Protein AF-A0A7V7HBA6-F1 (afdb_monomer_lite)

Sequence (81 aa):
MNRKIAIISDVHGNSHALKSVLKDIARRKAEMIINLGDSVYGPLEIIEQISVPYNWEEAAELAVQQERYDWAQALKTGKIE

Secondary structure (DSSP, 8-state):
----EEEE----S-HHHHHHHHHHHHHTT-SEEEE-S----SS---PPP------HHHHHHHHHHTT-HHHHHHHHHS---

Foldseek 3Di:
DDAAEAEAEDPPPPPVVVVVVVVVCVVVPHPYYAYPYDDPDDPDDDDDHDDDDDDLVVVLVVCVVVVNPQSSCCSVPVDGD

Structure (mmCIF, N/CA/C/O backbone):
data_AF-A0A7V7HBA6-F1
#
_entry.id   AF-A0A7V7HBA6-F1
#
loop_
_atom_site.group_PDB
_atom_site.id
_atom_site.type_symbol
_atom_site.label_atom_id
_atom_site.label_alt_id
_atom_site.label_comp_id
_atom_site.label_asym_id
_atom_site.label_entity_id
_atom_site.label_seq_id
_atom_site.pdbx_PDB_ins_code
_atom_site.Cartn_x
_atom_site.Cartn_y
_atom_site.Cartn_z
_atom_site.occupancy
_atom_site.B_iso_or_equiv
_atom_site.auth_seq_id
_atom_site.auth_comp_id
_atom_site.auth_asym_id
_atom_site.auth_atom_id
_atom_site.pdbx_PDB_model_num
ATOM 1 N N . MET A 1 1 ? 1.479 1.494 24.815 1.00 52.62 1 MET A N 1
ATOM 2 C CA . MET A 1 1 ? 0.146 1.037 24.362 1.00 52.62 1 MET A CA 1
ATOM 3 C C . MET A 1 1 ? 0.338 0.247 23.078 1.00 52.62 1 MET A C 1
ATOM 5 O O . MET A 1 1 ? 0.995 0.765 22.186 1.00 52.62 1 MET A O 1
ATOM 9 N N . ASN A 1 2 ? -0.155 -0.992 22.999 1.00 75.31 2 ASN A N 1
ATOM 10 C CA . ASN A 1 2 ? -0.097 -1.781 21.763 1.00 75.31 2 ASN A CA 1
ATOM 11 C C . ASN A 1 2 ? -1.213 -1.306 20.833 1.00 75.31 2 ASN A C 1
ATOM 13 O O . ASN A 1 2 ? -2.363 -1.679 21.037 1.00 75.31 2 ASN A O 1
ATOM 17 N N . ARG A 1 3 ? -0.870 -0.468 19.853 1.00 86.62 3 ARG A N 1
ATOM 18 C CA . ARG A 1 3 ? -1.816 0.001 18.838 1.00 86.62 3 ARG A CA 1
ATOM 19 C C . ARG A 1 3 ? -1.921 -1.041 17.733 1.00 86.62 3 ARG A C 1
ATOM 21 O O . ARG A 1 3 ? -0.896 -1.439 17.180 1.00 86.62 3 ARG A O 1
ATOM 28 N N . LYS A 1 4 ? -3.130 -1.492 17.399 1.00 93.25 4 LYS A N 1
ATOM 29 C CA . LYS A 1 4 ? -3.318 -2.450 16.298 1.00 93.25 4 LYS A CA 1
ATOM 30 C C . LYS A 1 4 ? -3.589 -1.712 14.990 1.00 93.25 4 LYS A C 1
ATOM 32 O O . LYS A 1 4 ? -4.608 -1.043 14.868 1.00 93.25 4 LYS A O 1
ATOM 37 N N . ILE A 1 5 ? -2.696 -1.847 14.014 1.00 94.06 5 ILE A N 1
ATOM 38 C CA . ILE A 1 5 ? -2.783 -1.164 12.714 1.00 94.06 5 ILE A CA 1
ATOM 39 C C . ILE A 1 5 ? -3.064 -2.201 11.622 1.00 94.06 5 ILE A C 1
ATOM 41 O O . ILE A 1 5 ? -2.472 -3.281 11.627 1.00 94.06 5 ILE A O 1
ATOM 45 N N . ALA A 1 6 ? -3.974 -1.888 10.701 1.00 91.62 6 ALA A N 1
ATOM 46 C CA . ALA A 1 6 ? -4.191 -2.640 9.471 1.00 91.62 6 ALA A CA 1
ATOM 47 C C . ALA A 1 6 ? -3.553 -1.897 8.294 1.00 91.62 6 ALA A C 1
ATOM 49 O O . ALA A 1 6 ? -3.746 -0.693 8.149 1.00 91.62 6 ALA A O 1
ATOM 50 N N . ILE A 1 7 ? -2.813 -2.619 7.457 1.00 90.94 7 ILE A N 1
ATOM 51 C CA . ILE A 1 7 ? -2.187 -2.082 6.247 1.00 90.94 7 ILE A CA 1
ATOM 52 C C . ILE A 1 7 ? -2.864 -2.744 5.045 1.00 90.94 7 ILE A C 1
ATOM 54 O O . ILE A 1 7 ? -2.982 -3.970 5.011 1.00 90.94 7 ILE A O 1
ATOM 58 N N . ILE A 1 8 ? -3.334 -1.937 4.097 1.00 88.00 8 ILE A N 1
ATOM 59 C CA . ILE A 1 8 ? -3.888 -2.372 2.807 1.00 88.00 8 ILE A CA 1
ATOM 60 C C . ILE A 1 8 ? -3.129 -1.679 1.664 1.00 88.00 8 ILE A C 1
ATOM 62 O O . ILE A 1 8 ? -2.476 -0.663 1.889 1.00 88.00 8 ILE A O 1
ATOM 66 N N . SER A 1 9 ? -3.196 -2.233 0.455 1.00 86.25 9 SER A N 1
ATOM 67 C CA . SER A 1 9 ? -2.622 -1.651 -0.766 1.00 86.25 9 SER A CA 1
ATOM 68 C C . SER A 1 9 ? -3.477 -2.042 -1.973 1.00 86.25 9 SER A C 1
ATOM 70 O O . SER A 1 9 ? -4.253 -2.998 -1.885 1.00 86.25 9 SER A O 1
ATOM 72 N N . ASP A 1 10 ? -3.313 -1.310 -3.071 1.00 79.75 10 ASP A N 1
ATOM 73 C CA . ASP A 1 10 ? -3.743 -1.652 -4.431 1.00 79.75 10 ASP A CA 1
ATOM 74 C C . ASP A 1 10 ? -5.240 -1.981 -4.549 1.00 79.75 10 ASP A C 1
ATOM 76 O O . ASP A 1 10 ? -5.675 -3.063 -4.961 1.00 79.75 10 ASP A O 1
ATOM 80 N N . VAL A 1 11 ? -6.077 -1.018 -4.152 1.00 75.44 11 VAL A N 1
ATOM 81 C CA . VAL A 1 11 ? -7.538 -1.162 -4.201 1.00 75.44 11 VAL A CA 1
ATOM 82 C C . VAL A 1 11 ? -8.046 -0.783 -5.596 1.00 75.44 11 VAL A C 1
ATOM 84 O O . VAL A 1 11 ? -8.559 0.310 -5.824 1.00 75.44 11 VAL A O 1
ATOM 87 N N . HIS A 1 12 ? -7.950 -1.714 -6.545 1.00 76.19 12 HIS A N 1
ATOM 88 C CA . HIS A 1 12 ? -8.326 -1.514 -7.954 1.00 76.19 12 HIS A CA 1
ATOM 89 C C . HIS A 1 12 ? -9.851 -1.566 -8.217 1.00 76.19 12 HIS A C 1
ATOM 91 O O . HIS A 1 12 ? -10.347 -2.401 -8.973 1.00 76.19 12 HIS A O 1
ATOM 97 N N . GLY A 1 13 ? -10.636 -0.708 -7.556 1.00 70.19 13 GLY A N 1
ATOM 98 C CA . GLY A 1 13 ? -12.060 -0.484 -7.871 1.00 70.19 13 GLY A CA 1
ATOM 99 C C . GLY A 1 13 ? -13.046 -1.603 -7.487 1.00 70.19 13 GLY A C 1
ATOM 100 O O . GLY A 1 13 ? -14.252 -1.463 -7.695 1.00 70.19 13 GLY A O 1
ATOM 101 N N . ASN A 1 14 ? -12.588 -2.704 -6.883 1.00 81.94 14 ASN A N 1
ATOM 102 C CA . ASN A 1 14 ? -13.460 -3.791 -6.430 1.00 81.94 14 ASN A CA 1
ATOM 103 C C . ASN A 1 14 ? -14.076 -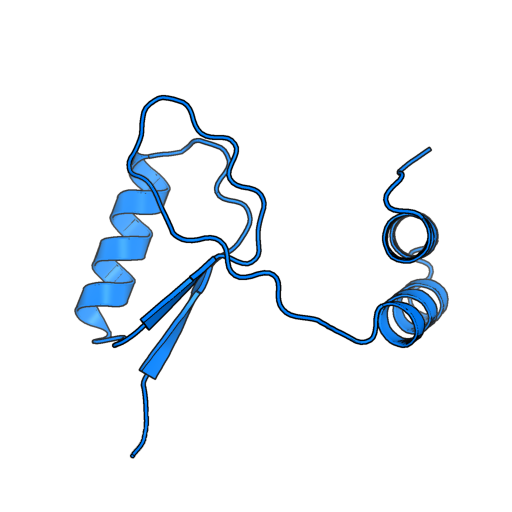3.495 -5.047 1.00 81.94 14 ASN A C 1
ATOM 105 O O . ASN A 1 14 ? -13.537 -3.860 -3.998 1.00 81.94 14 ASN A O 1
ATOM 109 N N . SER A 1 15 ? -15.248 -2.857 -5.045 1.00 80.44 15 SER A N 1
ATOM 110 C CA . SER A 1 15 ? -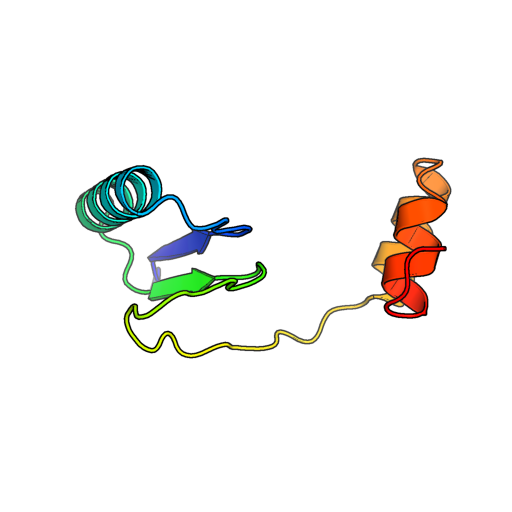15.959 -2.447 -3.824 1.00 80.44 15 SER A CA 1
ATOM 111 C C . SER A 1 15 ? -16.404 -3.619 -2.933 1.00 80.44 15 SER A C 1
ATOM 113 O O . SER A 1 15 ? -16.417 -3.496 -1.705 1.00 80.44 15 SER A O 1
ATOM 115 N N . HIS A 1 16 ? -16.724 -4.782 -3.511 1.00 82.25 16 HIS A N 1
ATOM 116 C CA . HIS A 1 16 ? -17.107 -5.979 -2.753 1.00 82.25 16 HIS A CA 1
ATOM 117 C C . HIS A 1 16 ? -15.924 -6.587 -1.993 1.00 82.25 16 HIS A C 1
ATOM 119 O O . HIS A 1 16 ? -16.072 -6.979 -0.827 1.00 82.25 16 HIS A O 1
ATOM 125 N N . ALA A 1 17 ? -14.751 -6.635 -2.630 1.00 85.00 17 ALA A N 1
ATOM 126 C CA . ALA A 1 17 ? -13.517 -7.074 -1.991 1.00 85.00 17 ALA A CA 1
ATOM 127 C C . ALA A 1 17 ? -13.137 -6.122 -0.853 1.00 85.00 17 ALA A C 1
ATOM 129 O O . ALA A 1 17 ? -12.965 -6.573 0.282 1.00 85.00 17 ALA A O 1
ATOM 130 N N . LEU A 1 18 ? -13.136 -4.808 -1.115 1.00 86.38 18 LEU A N 1
ATOM 131 C CA . LEU A 1 18 ? -12.835 -3.799 -0.099 1.00 86.38 18 LEU A CA 1
ATOM 132 C C . LEU A 1 18 ? -13.772 -3.923 1.111 1.00 86.38 18 LEU A C 1
ATOM 134 O O . LEU A 1 18 ? -13.312 -3.993 2.248 1.00 86.38 18 LEU A O 1
ATOM 138 N N . LYS A 1 19 ? -15.085 -4.053 0.888 1.00 87.69 19 LYS A N 1
ATOM 139 C CA . LYS A 1 19 ? -16.066 -4.232 1.973 1.00 87.69 19 LYS A CA 1
ATOM 140 C C . LYS A 1 19 ? -15.788 -5.475 2.822 1.00 87.69 19 LYS A C 1
ATOM 142 O O . LYS A 1 19 ? -16.020 -5.461 4.031 1.00 87.69 19 LYS A O 1
ATOM 147 N N . SER A 1 20 ? -15.316 -6.554 2.206 1.00 93.00 20 SER A N 1
ATOM 148 C CA . SER A 1 20 ? -14.987 -7.798 2.909 1.00 93.00 20 SER A CA 1
ATOM 149 C C . SER A 1 20 ? -13.716 -7.650 3.748 1.00 93.00 20 SER A C 1
ATOM 151 O O . SER A 1 20 ? -13.705 -8.059 4.909 1.00 93.00 20 SER A O 1
ATOM 153 N N . VAL A 1 21 ? -12.690 -6.988 3.206 1.00 91.75 21 VAL A N 1
ATOM 154 C CA . VAL A 1 21 ? -11.450 -6.656 3.925 1.00 91.75 21 VAL A CA 1
ATOM 155 C C . VAL A 1 21 ? -11.741 -5.743 5.117 1.00 91.75 21 VAL A C 1
ATOM 157 O O . VAL A 1 21 ? -11.335 -6.051 6.235 1.00 91.75 21 VAL A O 1
ATOM 160 N N . LEU A 1 22 ? -12.524 -4.677 4.926 1.00 91.19 22 LEU A N 1
ATOM 161 C CA . LEU A 1 22 ? -12.901 -3.751 6.001 1.00 91.19 22 LEU A CA 1
ATOM 162 C C . LEU A 1 22 ? -13.678 -4.448 7.129 1.00 91.19 22 LEU A C 1
ATOM 164 O O . LEU A 1 22 ? -13.430 -4.183 8.306 1.00 91.19 22 LEU A O 1
ATOM 168 N N . LYS A 1 23 ? -14.571 -5.394 6.802 1.00 94.50 23 LYS A N 1
ATOM 169 C CA . LYS A 1 23 ? -15.250 -6.226 7.812 1.00 94.50 23 LYS A CA 1
ATOM 170 C C . LYS A 1 23 ? -14.271 -7.083 8.611 1.00 94.50 23 LYS A C 1
ATOM 172 O O . LYS A 1 23 ? -14.434 -7.217 9.825 1.00 94.50 23 LYS A O 1
ATOM 177 N N . ASP A 1 24 ? -13.269 -7.669 7.959 1.00 96.75 24 ASP A N 1
ATOM 178 C CA . ASP A 1 24 ? -12.258 -8.467 8.654 1.00 96.75 24 ASP A CA 1
ATOM 179 C C . ASP A 1 24 ? -11.362 -7.601 9.550 1.00 96.75 24 ASP A C 1
ATOM 181 O O . ASP A 1 24 ? -11.104 -7.961 10.700 1.00 96.75 24 ASP A O 1
ATOM 185 N N . ILE A 1 25 ? -10.961 -6.420 9.075 1.00 95.00 25 ILE A N 1
ATOM 186 C CA . ILE A 1 25 ? -10.212 -5.434 9.863 1.00 95.00 25 ILE A CA 1
ATOM 187 C C . ILE A 1 25 ? -10.998 -5.039 11.121 1.00 95.00 25 ILE A C 1
ATOM 189 O O . ILE A 1 25 ? -10.454 -5.085 12.229 1.00 95.00 25 ILE A O 1
ATOM 193 N N . ALA A 1 26 ? -12.292 -4.735 10.972 1.00 92.69 26 ALA A N 1
ATOM 194 C CA . ALA A 1 26 ? -13.174 -4.412 12.090 1.00 92.69 26 ALA A CA 1
ATOM 195 C C . ALA A 1 26 ? -13.279 -5.577 13.090 1.00 92.69 26 ALA A C 1
ATOM 197 O O . ALA A 1 26 ? -13.115 -5.382 14.296 1.00 92.69 26 ALA A O 1
ATOM 198 N N . ARG A 1 27 ? -13.455 -6.814 12.603 1.00 97.25 27 ARG A N 1
ATOM 199 C CA . ARG A 1 27 ? -13.476 -8.028 13.441 1.00 97.25 27 ARG A CA 1
ATOM 200 C C . ARG A 1 27 ? -12.181 -8.201 14.238 1.00 97.25 27 ARG A C 1
ATOM 202 O O . ARG A 1 27 ? -12.213 -8.639 15.387 1.00 97.25 27 ARG A O 1
ATOM 209 N N . ARG A 1 28 ? -11.041 -7.846 13.644 1.00 96.25 28 ARG A N 1
ATOM 210 C CA . ARG A 1 28 ? -9.719 -7.917 14.281 1.00 96.25 28 ARG A CA 1
ATOM 211 C C . ARG A 1 28 ? -9.432 -6.750 15.222 1.00 96.25 28 ARG A C 1
ATOM 213 O O . ARG A 1 28 ? -8.407 -6.824 15.902 1.00 96.25 28 ARG A O 1
ATOM 220 N N . LYS A 1 29 ? -10.308 -5.741 15.303 1.00 95.00 29 LYS A N 1
ATOM 221 C CA . LYS A 1 29 ? -10.176 -4.556 16.165 1.00 95.00 29 LYS A CA 1
ATOM 222 C C . LYS A 1 29 ? -8.898 -3.754 15.885 1.00 95.00 29 LYS A C 1
ATOM 224 O O . LYS A 1 29 ? -8.159 -3.438 16.812 1.00 95.00 29 LYS A O 1
ATOM 229 N N . ALA A 1 30 ? -8.596 -3.494 14.612 1.00 93.94 30 ALA A N 1
ATOM 230 C CA . ALA A 1 30 ? -7.565 -2.509 14.283 1.00 93.94 30 ALA A CA 1
ATOM 231 C C . ALA A 1 30 ? -8.077 -1.097 14.612 1.00 93.94 30 ALA A C 1
ATOM 233 O O . ALA A 1 30 ? -9.216 -0.762 14.301 1.00 93.94 30 ALA A O 1
ATOM 234 N N . GLU A 1 31 ? -7.236 -0.288 15.245 1.00 92.38 31 GLU A N 1
ATOM 235 C CA . GLU A 1 31 ? -7.522 1.098 15.630 1.00 92.38 31 GLU A CA 1
ATOM 236 C C . GLU A 1 31 ? -7.218 2.089 14.501 1.00 92.38 31 GLU A C 1
ATOM 238 O O . GLU A 1 31 ? -7.694 3.220 14.528 1.00 92.38 31 GLU A O 1
ATOM 243 N N . MET A 1 32 ? -6.403 1.679 13.528 1.00 88.94 32 MET A N 1
ATOM 244 C CA . MET A 1 32 ? -5.985 2.503 12.398 1.00 88.94 32 MET A CA 1
ATOM 245 C C . MET A 1 32 ? -5.869 1.645 11.140 1.00 88.94 32 MET A C 1
ATOM 247 O O . MET A 1 32 ? -5.408 0.504 11.211 1.00 88.94 32 MET A O 1
ATOM 251 N N . ILE A 1 33 ? -6.271 2.202 9.998 1.00 87.69 33 ILE A N 1
ATOM 252 C CA . ILE A 1 33 ? -6.090 1.607 8.671 1.00 87.69 33 ILE A CA 1
ATOM 253 C C . ILE A 1 33 ? -5.177 2.534 7.875 1.00 87.69 33 ILE A C 1
ATOM 255 O O . ILE A 1 33 ? -5.441 3.730 7.805 1.00 87.69 33 ILE A O 1
ATOM 259 N N . ILE A 1 34 ? -4.115 1.986 7.292 1.00 85.12 34 ILE A N 1
ATOM 260 C CA . ILE A 1 34 ? -3.194 2.696 6.404 1.00 85.12 34 ILE A CA 1
ATOM 261 C C . ILE A 1 34 ? -3.316 2.062 5.018 1.00 85.12 34 ILE A C 1
ATOM 263 O O . ILE A 1 34 ? -3.127 0.853 4.882 1.00 85.12 34 ILE A O 1
ATOM 267 N N . ASN A 1 35 ? -3.645 2.865 4.005 1.00 82.94 35 ASN A N 1
ATOM 268 C CA . ASN A 1 35 ? -3.581 2.448 2.606 1.00 82.94 35 ASN A CA 1
ATOM 269 C C . ASN A 1 35 ? -2.258 2.932 2.000 1.00 82.94 35 ASN A C 1
ATOM 271 O O . ASN A 1 35 ? -2.005 4.134 2.002 1.00 82.94 35 ASN A O 1
ATOM 275 N N . LEU A 1 36 ? -1.427 2.007 1.518 1.00 83.38 36 LEU A N 1
ATOM 276 C CA . LEU A 1 36 ? -0.136 2.305 0.882 1.00 83.38 36 LEU A CA 1
ATOM 277 C C . LEU A 1 36 ? -0.201 2.309 -0.649 1.00 83.38 36 LEU A C 1
ATOM 279 O O . LEU A 1 36 ? 0.778 2.682 -1.290 1.00 83.38 36 LEU A O 1
ATOM 283 N N . GLY A 1 37 ? -1.324 1.877 -1.219 1.00 75.94 37 GLY A N 1
ATOM 284 C CA . GLY A 1 37 ? -1.469 1.713 -2.657 1.00 75.94 37 GLY A CA 1
ATOM 285 C C . GLY A 1 37 ? -2.197 2.855 -3.336 1.00 75.94 37 GLY A C 1
ATOM 286 O O . GLY A 1 37 ? -2.740 3.772 -2.707 1.00 75.94 37 GLY A O 1
ATOM 287 N N . ASP A 1 38 ? -2.251 2.750 -4.657 1.00 70.81 38 ASP A N 1
ATOM 288 C CA . ASP A 1 38 ? -3.028 3.662 -5.461 1.00 70.81 38 ASP A CA 1
ATOM 289 C C . ASP A 1 38 ? -4.527 3.493 -5.197 1.00 70.81 38 ASP A C 1
ATOM 291 O O . ASP A 1 38 ? -5.087 2.452 -4.844 1.00 70.81 38 ASP A O 1
ATOM 295 N N . SER A 1 39 ? -5.180 4.630 -5.298 1.00 60.91 39 SER A N 1
ATOM 296 C CA . SER A 1 39 ? -6.554 4.844 -4.915 1.00 60.91 39 SER A CA 1
ATOM 297 C C . SER A 1 39 ? -7.284 5.274 -6.173 1.00 60.91 39 SER A C 1
ATOM 299 O O . SER A 1 39 ? -7.627 6.441 -6.347 1.00 60.91 39 SER A O 1
ATOM 301 N N . VAL A 1 40 ? -7.420 4.343 -7.121 1.00 53.94 40 VAL A N 1
ATOM 302 C CA . VAL A 1 40 ? -8.121 4.592 -8.385 1.00 53.94 40 VAL A CA 1
ATOM 303 C C . VAL A 1 40 ? -9.617 4.567 -8.089 1.00 53.94 40 VAL A C 1
ATOM 305 O O . VAL A 1 40 ? -10.283 3.533 -8.164 1.00 53.94 40 VAL A O 1
ATOM 308 N N . TYR A 1 41 ? -10.136 5.715 -7.661 1.00 59.47 41 TYR A N 1
ATOM 309 C CA . TYR A 1 41 ? -11.505 5.846 -7.183 1.00 59.47 41 TYR A CA 1
ATOM 310 C C . TYR A 1 41 ? -12.423 6.471 -8.241 1.00 59.47 41 TYR A C 1
ATOM 312 O O . TYR A 1 41 ? -12.231 7.601 -8.685 1.00 59.47 41 TYR A O 1
ATOM 320 N N . GLY A 1 42 ? -13.486 5.734 -8.590 1.00 57.94 42 GLY A N 1
ATOM 321 C CA . GLY A 1 42 ? -14.798 6.337 -8.857 1.00 57.94 42 GLY A CA 1
ATOM 322 C C . GLY A 1 42 ? -15.415 6.897 -7.557 1.00 57.94 42 GLY A C 1
ATOM 323 O O . GLY A 1 42 ? -14.725 6.953 -6.548 1.00 57.94 42 GLY A O 1
ATOM 324 N N . PRO A 1 43 ? -16.697 7.300 -7.517 1.00 48.50 43 PRO A N 1
ATOM 325 C CA . PRO A 1 43 ? -17.269 8.183 -6.487 1.00 48.50 43 PRO A CA 1
ATOM 326 C C . PRO A 1 43 ? -17.452 7.512 -5.108 1.00 48.50 43 PRO A C 1
ATOM 328 O O . PRO A 1 43 ? -18.574 7.257 -4.673 1.00 48.50 43 PRO A O 1
ATOM 331 N N . LEU A 1 44 ? -16.361 7.207 -4.409 1.00 48.75 44 LEU A N 1
ATOM 332 C CA . LEU A 1 44 ? -16.354 6.633 -3.065 1.00 48.75 44 LEU A CA 1
ATOM 333 C C . LEU A 1 44 ? -15.465 7.442 -2.114 1.00 48.75 44 LEU A C 1
ATOM 335 O O . LEU A 1 44 ? -14.598 8.199 -2.536 1.00 48.75 44 LEU A O 1
ATOM 339 N N . GLU A 1 45 ? -15.793 7.301 -0.830 1.00 54.91 45 GLU A N 1
ATOM 340 C CA . GLU A 1 45 ? -15.415 8.131 0.318 1.00 54.91 45 GLU A CA 1
ATOM 341 C C . GLU A 1 45 ? -13.944 8.574 0.380 1.00 54.91 45 GLU A C 1
ATOM 343 O O . GLU A 1 45 ? -13.019 7.827 0.068 1.00 54.91 45 GLU A O 1
ATOM 348 N N . ILE A 1 46 ? -13.756 9.811 0.852 1.00 53.50 46 ILE A N 1
ATOM 349 C CA . ILE A 1 46 ? -12.463 10.478 1.014 1.00 53.50 46 ILE A CA 1
ATOM 350 C C . ILE A 1 46 ? -11.662 9.742 2.093 1.00 53.50 46 ILE A C 1
ATOM 352 O O . ILE A 1 46 ? -11.922 9.905 3.285 1.00 53.50 46 ILE A O 1
ATOM 356 N N . ILE A 1 47 ? -10.682 8.942 1.679 1.00 59.66 47 ILE A N 1
ATOM 357 C CA . ILE A 1 47 ? -9.635 8.464 2.581 1.00 59.66 47 ILE A CA 1
ATOM 358 C C . ILE A 1 47 ? -8.500 9.487 2.632 1.00 59.66 47 ILE A C 1
ATOM 360 O O . ILE A 1 47 ? -8.120 10.070 1.616 1.00 59.66 47 ILE A O 1
ATOM 364 N N . GLU A 1 48 ? -7.958 9.716 3.824 1.00 58.44 48 GLU A N 1
ATOM 365 C CA . GLU A 1 48 ? -6.755 10.526 3.993 1.00 58.44 48 GLU A CA 1
ATOM 366 C C . GLU A 1 48 ? -5.550 9.727 3.485 1.00 58.44 48 GLU A C 1
ATOM 368 O O . GLU A 1 48 ? -5.247 8.644 3.992 1.00 58.44 48 GLU A O 1
ATOM 373 N N . GLN A 1 49 ? -4.876 10.245 2.457 1.00 57.38 49 GLN A N 1
ATOM 374 C CA . GLN A 1 49 ? -3.622 9.669 1.986 1.00 57.38 49 GLN A CA 1
ATOM 375 C C . GLN A 1 49 ? -2.473 10.198 2.836 1.00 57.38 49 GLN A C 1
ATOM 377 O O . GLN A 1 49 ? -2.259 11.407 2.926 1.00 57.38 49 GLN A O 1
ATOM 382 N N . ILE A 1 50 ? -1.702 9.284 3.421 1.00 60.72 50 ILE A N 1
ATOM 383 C CA . ILE A 1 50 ? -0.463 9.614 4.120 1.00 60.72 50 ILE A CA 1
ATOM 384 C C . ILE A 1 50 ? 0.690 9.109 3.261 1.00 60.72 50 ILE A C 1
ATOM 386 O O . ILE A 1 50 ? 0.900 7.904 3.143 1.00 60.72 50 ILE A O 1
ATOM 390 N N . SER A 1 51 ? 1.448 10.037 2.675 1.00 65.06 51 SER A N 1
ATOM 391 C CA . SER A 1 51 ? 2.727 9.700 2.052 1.00 65.06 51 SER A CA 1
ATOM 392 C C . SER A 1 51 ? 3.746 9.433 3.153 1.00 65.06 51 SER A C 1
ATOM 394 O O . SER A 1 51 ? 4.056 10.317 3.955 1.00 65.06 51 SER A O 1
ATOM 396 N N . VAL A 1 52 ? 4.234 8.197 3.224 1.00 71.56 52 VAL A N 1
ATOM 397 C CA . VAL A 1 52 ? 5.265 7.804 4.183 1.00 71.56 52 VAL A CA 1
ATOM 398 C C . VAL A 1 52 ? 6.621 7.935 3.490 1.00 71.56 52 VAL A C 1
ATOM 400 O O . VAL A 1 52 ? 6.867 7.207 2.527 1.00 71.56 52 VAL A O 1
ATOM 403 N N . PRO A 1 53 ? 7.515 8.838 3.939 1.00 76.62 53 PRO A N 1
ATOM 404 C CA . PRO A 1 53 ? 8.871 8.876 3.414 1.00 76.62 53 PRO A CA 1
ATOM 405 C C . PRO A 1 53 ? 9.567 7.550 3.732 1.00 76.62 53 PRO A C 1
ATOM 407 O O . PRO A 1 53 ? 9.542 7.078 4.869 1.00 76.62 53 PRO A O 1
ATOM 410 N N . TYR A 1 54 ? 10.190 6.952 2.723 1.00 81.88 54 TYR A N 1
ATOM 411 C CA . TYR A 1 54 ? 10.969 5.725 2.850 1.00 81.88 54 TYR A CA 1
ATOM 412 C C . TYR A 1 54 ? 12.261 5.843 2.040 1.00 81.88 54 TYR A C 1
ATOM 414 O O . TYR A 1 54 ? 12.379 6.700 1.159 1.00 81.88 54 TYR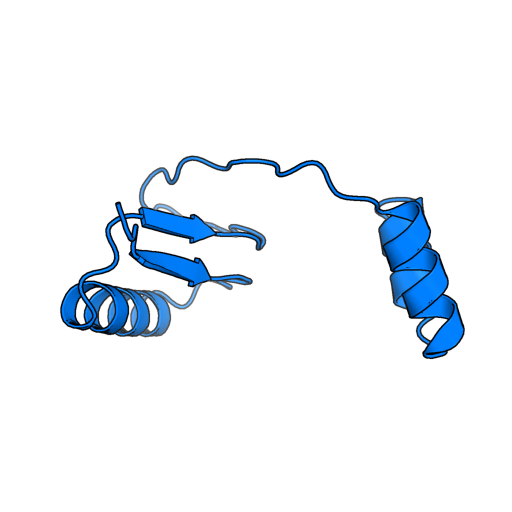 A O 1
ATOM 422 N N . ASN A 1 55 ? 13.240 4.993 2.353 1.00 89.94 55 ASN A N 1
ATOM 423 C CA . ASN A 1 55 ? 14.518 4.955 1.652 1.00 89.94 55 ASN A CA 1
ATOM 424 C C . ASN A 1 55 ? 14.361 4.272 0.284 1.00 89.94 55 ASN A C 1
ATOM 426 O O . ASN A 1 55 ? 14.567 3.067 0.135 1.00 89.94 55 ASN A O 1
ATOM 430 N N . TRP A 1 56 ? 13.938 5.043 -0.711 1.00 90.94 56 TRP A N 1
ATOM 431 C CA . TRP A 1 56 ? 13.721 4.550 -2.069 1.00 90.94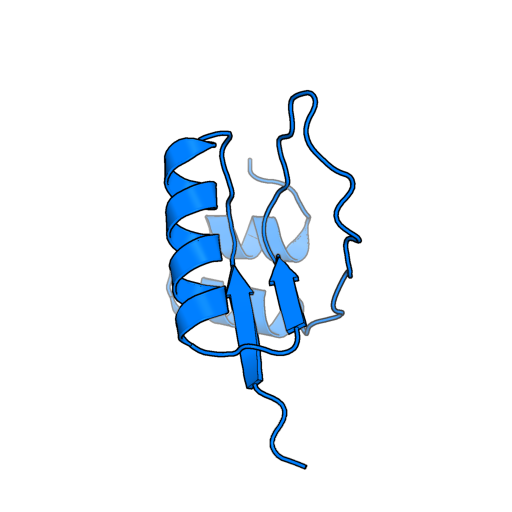 56 TRP A CA 1
ATOM 432 C C . TRP A 1 56 ? 15.030 4.182 -2.784 1.00 90.94 56 TRP A C 1
ATOM 434 O O . TRP A 1 56 ? 14.997 3.358 -3.696 1.00 90.94 56 TRP A O 1
ATOM 444 N N . GLU A 1 57 ? 16.181 4.717 -2.353 1.00 94.25 57 GLU A N 1
ATOM 445 C CA . GLU A 1 57 ? 17.499 4.333 -2.879 1.00 94.25 57 GLU A CA 1
ATOM 446 C C . GLU A 1 57 ? 17.826 2.882 -2.514 1.00 94.25 57 GLU A C 1
ATOM 448 O O . GLU A 1 57 ? 18.070 2.062 -3.398 1.00 94.25 57 GLU A O 1
ATOM 453 N N . GLU A 1 58 ? 17.724 2.538 -1.230 1.00 95.69 58 GLU A N 1
ATOM 454 C CA . GLU A 1 58 ? 17.942 1.174 -0.731 1.00 95.69 58 GLU A CA 1
ATOM 455 C C . GLU A 1 58 ? 16.910 0.187 -1.297 1.00 95.69 58 GLU A C 1
ATOM 457 O O . GLU A 1 58 ? 17.253 -0.932 -1.680 1.00 95.69 58 GLU A O 1
ATOM 462 N N . ALA A 1 59 ? 15.648 0.610 -1.440 1.00 93.50 59 ALA A N 1
ATOM 463 C CA . ALA A 1 59 ? 14.623 -0.203 -2.093 1.00 93.50 59 ALA A CA 1
ATOM 464 C C . ALA A 1 59 ? 14.960 -0.484 -3.570 1.00 93.50 59 ALA A C 1
ATOM 466 O O . ALA A 1 59 ? 14.759 -1.602 -4.052 1.00 93.50 59 ALA A O 1
ATOM 467 N N . ALA A 1 60 ? 15.496 0.505 -4.292 1.00 95.94 60 ALA A N 1
ATOM 468 C CA . ALA A 1 60 ? 15.919 0.331 -5.676 1.00 95.94 60 ALA A CA 1
ATOM 469 C C . ALA A 1 60 ? 17.168 -0.556 -5.797 1.00 95.94 60 ALA A C 1
ATOM 471 O O . ALA A 1 60 ? 17.257 -1.356 -6.727 1.00 95.94 60 ALA A O 1
ATOM 472 N N . GLU A 1 61 ? 18.122 -0.457 -4.868 1.00 97.50 61 GLU A N 1
ATOM 473 C CA . GLU A 1 61 ? 19.279 -1.360 -4.803 1.00 97.50 61 GLU A CA 1
ATOM 474 C C . GLU A 1 61 ? 18.855 -2.805 -4.541 1.00 97.50 61 GLU A C 1
ATOM 476 O O . GLU A 1 61 ? 19.317 -3.717 -5.229 1.00 97.50 61 GLU A O 1
ATOM 481 N N . LEU A 1 62 ? 17.921 -3.015 -3.612 1.00 97.31 62 LEU A N 1
ATOM 482 C CA . LEU A 1 62 ? 17.341 -4.330 -3.361 1.00 97.31 62 LEU A CA 1
ATOM 483 C C . LEU A 1 62 ? 16.651 -4.883 -4.616 1.00 97.31 62 LEU A C 1
ATOM 485 O O . LEU A 1 62 ? 16.825 -6.054 -4.942 1.00 97.31 62 LEU A O 1
ATOM 489 N N . ALA A 1 63 ? 15.920 -4.051 -5.362 1.00 96.69 63 ALA A N 1
ATOM 490 C CA . ALA A 1 63 ? 15.313 -4.462 -6.626 1.00 96.69 63 ALA A CA 1
ATOM 491 C C . ALA A 1 63 ? 16.364 -4.909 -7.661 1.00 96.69 63 ALA A C 1
ATOM 493 O O . ALA A 1 63 ? 16.171 -5.934 -8.312 1.00 96.69 63 ALA A O 1
ATOM 494 N N . VAL A 1 64 ? 17.507 -4.216 -7.761 1.00 97.12 64 VAL A N 1
ATOM 495 C CA . VAL A 1 64 ? 18.636 -4.645 -8.612 1.00 97.12 64 VAL A CA 1
ATOM 496 C C . VAL A 1 64 ? 19.196 -5.994 -8.159 1.00 97.12 64 VAL A C 1
ATOM 498 O O . VAL A 1 64 ? 19.432 -6.860 -8.999 1.00 97.12 64 VAL A O 1
ATOM 501 N N . GLN A 1 65 ? 19.375 -6.202 -6.851 1.00 97.94 65 GLN A N 1
ATOM 502 C CA . GLN A 1 65 ? 19.853 -7.480 -6.302 1.00 97.94 65 GLN A CA 1
ATOM 503 C C . GLN A 1 65 ? 18.902 -8.648 -6.603 1.00 97.94 65 GLN A C 1
ATOM 505 O O . GLN A 1 65 ? 19.348 -9.787 -6.691 1.00 97.94 65 GLN A O 1
ATOM 510 N N . GLN A 1 66 ? 17.606 -8.368 -6.763 1.00 97.44 66 GLN A N 1
ATOM 511 C C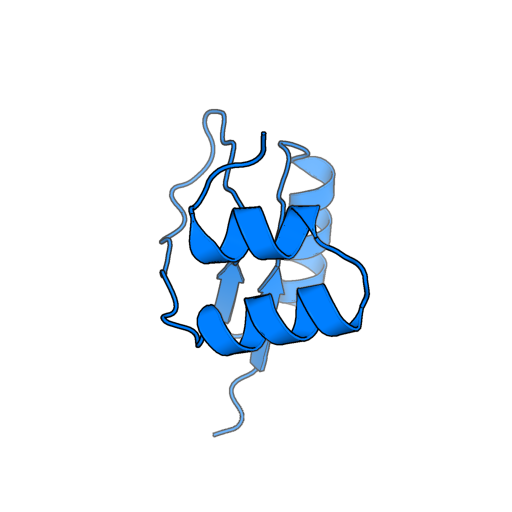A . GLN A 1 66 ? 16.574 -9.346 -7.124 1.00 97.44 66 GLN A CA 1
ATOM 512 C C . GLN A 1 66 ? 16.329 -9.439 -8.640 1.00 97.44 66 GLN A C 1
ATOM 514 O O . GLN A 1 66 ? 15.322 -10.008 -9.055 1.00 97.44 66 GLN A O 1
ATOM 519 N N . GLU A 1 67 ? 17.197 -8.849 -9.469 1.00 97.56 67 GLU A N 1
ATOM 520 C CA . GLU A 1 67 ? 17.067 -8.819 -10.937 1.00 97.56 67 GLU A CA 1
ATOM 521 C C . GLU A 1 67 ? 15.757 -8.158 -11.428 1.00 97.56 67 GLU A C 1
ATOM 523 O O . GLU A 1 67 ? 15.304 -8.363 -12.554 1.00 97.56 67 GLU A O 1
ATOM 528 N N . ARG A 1 68 ? 15.145 -7.309 -10.592 1.00 96.62 68 ARG A N 1
ATOM 529 C CA . ARG A 1 68 ? 13.934 -6.527 -10.886 1.00 96.62 68 ARG A CA 1
ATOM 530 C C . ARG A 1 68 ? 14.289 -5.117 -11.343 1.00 96.62 68 ARG A C 1
ATOM 532 O O . ARG A 1 68 ? 14.019 -4.124 -10.667 1.00 96.62 68 ARG A O 1
ATOM 539 N N . TYR A 1 69 ? 14.935 -5.032 -12.502 1.00 94.81 69 TYR A N 1
ATOM 540 C CA . TYR A 1 69 ? 15.412 -3.765 -13.068 1.00 94.81 69 TYR A CA 1
ATOM 541 C C . TYR A 1 69 ? 14.279 -2.785 -13.401 1.00 94.81 69 TYR A C 1
ATOM 543 O O . TYR A 1 69 ? 14.441 -1.579 -13.220 1.00 94.81 69 TYR A O 1
ATOM 551 N N . ASP A 1 70 ? 13.124 -3.310 -13.813 1.00 93.94 70 ASP A N 1
ATOM 552 C CA . ASP A 1 70 ? 11.879 -2.565 -14.017 1.00 93.94 70 ASP A CA 1
ATOM 553 C C . ASP A 1 70 ? 11.464 -1.814 -12.741 1.00 93.94 70 ASP A C 1
ATOM 555 O O . ASP A 1 70 ? 11.167 -0.618 -12.761 1.00 93.94 70 ASP A O 1
ATOM 559 N N . TRP A 1 71 ? 11.533 -2.490 -11.594 1.00 93.06 71 TRP A N 1
ATOM 560 C CA . TRP A 1 71 ? 11.199 -1.897 -10.301 1.00 93.06 71 TRP A CA 1
ATOM 561 C C . TRP A 1 71 ? 12.263 -0.912 -9.832 1.00 93.06 71 TRP A C 1
ATOM 563 O O . TRP A 1 71 ? 11.923 0.135 -9.288 1.00 93.06 71 TRP A O 1
ATOM 573 N N . ALA A 1 72 ? 13.543 -1.194 -10.075 1.00 94.81 72 ALA A N 1
ATOM 574 C CA . ALA A 1 72 ? 14.619 -0.265 -9.744 1.00 94.81 72 ALA A CA 1
ATOM 575 C C . ALA A 1 72 ? 14.485 1.070 -10.502 1.00 94.81 72 ALA A C 1
ATOM 577 O O . ALA A 1 72 ? 14.703 2.133 -9.916 1.00 94.81 72 ALA A O 1
ATOM 578 N N . GLN A 1 73 ? 14.091 1.033 -11.782 1.00 93.56 73 GLN A N 1
ATOM 579 C CA . GLN A 1 73 ? 13.807 2.237 -12.569 1.00 93.56 73 GLN A CA 1
ATOM 580 C C . GLN A 1 73 ? 12.591 2.982 -12.011 1.00 93.56 73 GLN A C 1
ATOM 582 O O . GLN A 1 73 ? 12.677 4.192 -11.776 1.00 93.56 73 GLN A O 1
ATOM 587 N N . ALA A 1 74 ? 11.497 2.267 -11.732 1.00 92.25 74 ALA A N 1
ATOM 588 C CA . ALA A 1 74 ? 10.278 2.851 -11.181 1.00 92.25 74 ALA A CA 1
ATOM 589 C C . ALA A 1 74 ? 10.523 3.542 -9.832 1.00 92.25 74 ALA A C 1
ATOM 591 O O . ALA A 1 74 ? 10.127 4.690 -9.649 1.00 92.25 74 ALA A O 1
ATOM 592 N N . LEU A 1 75 ? 11.243 2.888 -8.918 1.00 91.06 75 LEU A N 1
ATOM 593 C CA . LEU A 1 75 ? 11.569 3.420 -7.592 1.00 91.06 75 LEU A CA 1
ATOM 594 C C . LEU A 1 75 ? 12.472 4.660 -7.658 1.00 91.06 75 LEU A C 1
ATOM 596 O O . LEU A 1 75 ? 12.288 5.585 -6.872 1.00 91.06 75 LEU A O 1
ATOM 600 N N . LYS A 1 76 ? 13.421 4.713 -8.604 1.00 90.94 76 LYS A N 1
ATOM 601 C CA . LYS A 1 76 ? 14.336 5.860 -8.759 1.00 90.94 76 LYS A CA 1
ATOM 602 C C . LYS A 1 76 ? 13.725 7.048 -9.491 1.00 90.94 76 LYS A C 1
ATOM 604 O O . LYS A 1 76 ? 14.125 8.184 -9.254 1.00 90.94 76 LYS A O 1
ATOM 609 N N . THR A 1 77 ? 12.829 6.795 -10.441 1.00 89.56 77 THR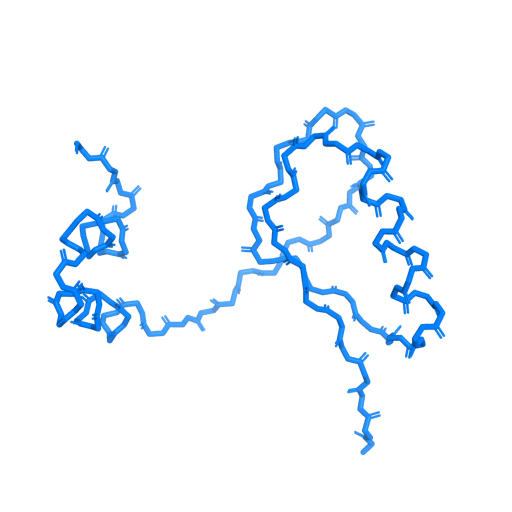 A N 1
ATOM 610 C CA . THR A 1 77 ? 12.408 7.816 -11.415 1.00 89.56 77 THR A CA 1
ATOM 611 C C . THR A 1 77 ? 10.922 8.142 -11.362 1.00 89.56 77 THR A C 1
ATOM 613 O O . THR A 1 77 ? 10.499 9.148 -11.931 1.00 89.56 77 THR A O 1
ATOM 616 N N . GLY A 1 78 ? 10.122 7.298 -10.707 1.00 85.19 78 GLY A N 1
ATOM 617 C CA . GLY A 1 78 ? 8.664 7.358 -10.756 1.00 85.19 78 GLY A CA 1
ATOM 618 C C . GLY A 1 78 ? 8.076 6.999 -12.125 1.00 85.19 78 GLY A C 1
ATOM 619 O O . GLY A 1 78 ? 6.915 7.312 -12.375 1.00 85.19 78 GLY A O 1
ATOM 620 N N . LYS A 1 79 ? 8.856 6.393 -13.032 1.00 81.38 79 LYS A N 1
ATOM 621 C CA . LYS A 1 79 ? 8.437 6.032 -14.394 1.00 81.38 79 LYS A CA 1
ATOM 622 C C . LYS A 1 79 ? 8.726 4.563 -14.686 1.00 81.38 79 LYS A C 1
ATOM 624 O O . LYS A 1 79 ? 9.732 4.029 -14.228 1.00 81.38 79 LYS A O 1
ATOM 629 N N . ILE A 1 80 ? 7.853 3.949 -15.476 1.00 76.00 80 ILE A N 1
ATOM 630 C CA . ILE A 1 80 ? 8.056 2.629 -16.079 1.00 76.00 80 ILE A CA 1
ATOM 631 C C . ILE A 1 80 ? 8.145 2.877 -17.588 1.00 76.00 80 ILE A C 1
ATOM 633 O O . ILE A 1 80 ? 7.218 3.471 -18.144 1.00 76.00 80 ILE A O 1
ATOM 637 N N . GLU A 1 81 ? 9.263 2.503 -18.212 1.00 65.38 81 GLU A N 1
ATOM 638 C CA . GLU A 1 81 ? 9.465 2.550 -19.672 1.00 65.38 81 GLU A CA 1
ATOM 639 C C . GLU A 1 81 ? 9.351 1.157 -20.299 1.00 65.38 81 GLU A C 1
ATOM 641 O O . GLU A 1 81 ? 9.748 0.170 -19.638 1.00 65.38 81 GLU A O 1
#

Radius of gyration: 15.85 Å; chains: 1; bounding box: 37×20×44 Å

pLDDT: mean 82.94, std 14.22, range [48.5, 97.94]